Protein AF-A0A2N1NH10-F1 (afdb_monomer)

Nearest PDB structures (foldseek):
  6xvb-assembly1_A  TM=8.698E-01  e=2.745E-03  Homo sapiens
  7khk-assembly1_A  TM=8.784E-01  e=3.334E-03  Homo sapiens
  6xvb-assembly2_B  TM=8.743E-01  e=7.746E-03  Homo sapiens
  4yfi-assembly2_D  TM=8.102E-01  e=2.655E-02  Homo sapiens
  6b1u-assembly1_A  TM=3.953E-01  e=2.183E+00  Homo sapiens

Structure (mmCIF, N/CA/C/O backbone):
data_AF-A0A2N1NH10-F1
#
_entry.id   AF-A0A2N1NH10-F1
#
loop_
_atom_site.group_PDB
_atom_site.id
_atom_site.type_symbol
_atom_site.label_atom_id
_atom_site.label_alt_id
_atom_site.label_comp_id
_atom_site.label_asym_id
_atom_site.label_entity_id
_atom_site.label_seq_id
_atom_site.pdbx_PDB_ins_code
_atom_site.Cartn_x
_atom_site.Cartn_y
_atom_site.Cartn_z
_atom_site.occupancy
_atom_site.B_iso_or_equiv
_atom_site.auth_seq_id
_atom_site.auth_comp_id
_atom_site.auth_asym_id
_atom_site.auth_atom_id
_atom_site.pdbx_PDB_model_num
ATOM 1 N N . MET A 1 1 ? -5.083 -4.573 3.973 1.00 93.00 1 MET A N 1
ATOM 2 C CA . MET A 1 1 ? -5.944 -3.397 4.222 1.00 93.00 1 MET A CA 1
ATOM 3 C C . MET A 1 1 ? -6.773 -3.058 2.995 1.00 93.00 1 MET A C 1
ATOM 5 O O . MET A 1 1 ? -7.982 -3.197 3.068 1.00 93.00 1 MET A O 1
ATOM 9 N N . TRP A 1 2 ? -6.154 -2.718 1.858 1.00 95.69 2 TRP A N 1
ATOM 10 C CA . TRP A 1 2 ? -6.902 -2.380 0.639 1.00 95.69 2 TRP A CA 1
ATOM 11 C C . TRP A 1 2 ? -7.867 -3.481 0.177 1.00 95.69 2 TRP A C 1
ATOM 13 O O . TRP A 1 2 ? -9.042 -3.201 0.017 1.00 95.69 2 TRP A O 1
ATOM 23 N N . GLU A 1 3 ? -7.409 -4.733 0.070 1.00 93.94 3 GLU A N 1
ATOM 24 C CA . GLU A 1 3 ? -8.252 -5.877 -0.336 1.00 93.94 3 GLU A CA 1
ATOM 25 C C . GLU A 1 3 ? -9.463 -6.097 0.585 1.00 93.94 3 GLU A C 1
ATOM 27 O O . GLU A 1 3 ? -10.541 -6.444 0.119 1.00 93.94 3 GLU A O 1
ATOM 32 N N . ILE A 1 4 ? -9.316 -5.820 1.886 1.00 92.00 4 ILE A N 1
ATOM 33 C CA . ILE A 1 4 ? -10.428 -5.882 2.848 1.00 92.00 4 ILE A CA 1
ATOM 34 C C . ILE A 1 4 ? -11.431 -4.760 2.562 1.00 92.00 4 ILE A C 1
ATOM 36 O O . ILE A 1 4 ? -12.633 -4.986 2.606 1.00 92.00 4 ILE A O 1
ATOM 40 N N . SER A 1 5 ? -10.939 -3.555 2.260 1.00 91.62 5 SER A N 1
ATOM 41 C CA . SER A 1 5 ? -11.795 -2.403 1.981 1.00 91.62 5 SER A CA 1
ATOM 42 C C . SER A 1 5 ? -12.460 -2.450 0.605 1.00 91.62 5 SER A C 1
ATOM 44 O O . SER A 1 5 ? -13.526 -1.866 0.456 1.00 91.62 5 SER A O 1
ATOM 46 N N . SER A 1 6 ? -11.829 -3.057 -0.401 1.00 91.38 6 SER A N 1
ATOM 47 C CA . SER A 1 6 ? -12.357 -3.136 -1.768 1.00 91.38 6 SER A CA 1
ATOM 48 C C . SER A 1 6 ? -13.126 -4.426 -2.041 1.00 91.38 6 SER A C 1
ATOM 50 O O . SER A 1 6 ? -13.883 -4.487 -3.007 1.00 91.38 6 SER A O 1
ATOM 52 N N . GLY A 1 7 ? -12.902 -5.470 -1.236 1.00 90.19 7 GLY A N 1
ATOM 53 C CA . GLY A 1 7 ? -13.418 -6.815 -1.484 1.00 90.19 7 GLY A CA 1
ATOM 54 C C . GLY A 1 7 ? -12.816 -7.487 -2.723 1.00 90.19 7 GLY A C 1
ATOM 55 O O . GLY A 1 7 ? -13.367 -8.478 -3.200 1.00 90.19 7 GLY A O 1
ATOM 56 N N . GLN A 1 8 ? -11.723 -6.951 -3.279 1.00 88.88 8 GLN A N 1
ATOM 57 C CA . GLN A 1 8 ? -11.122 -7.417 -4.530 1.00 88.88 8 GLN A CA 1
ATOM 58 C C . GLN A 1 8 ? -9.597 -7.553 -4.418 1.00 88.88 8 GLN A C 1
ATOM 60 O O . GLN A 1 8 ? -8.963 -6.793 -3.681 1.00 88.88 8 GLN A O 1
ATOM 65 N N . PRO A 1 9 ? -8.973 -8.454 -5.200 1.00 89.62 9 PRO A N 1
ATOM 66 C CA . PRO A 1 9 ? -7.526 -8.481 -5.369 1.00 89.62 9 PRO A CA 1
ATOM 67 C C . PRO A 1 9 ? -6.985 -7.156 -5.938 1.00 89.62 9 PRO A C 1
ATOM 69 O O . PRO A 1 9 ? -7.583 -6.581 -6.856 1.00 89.62 9 PRO A O 1
ATOM 72 N N . PRO A 1 10 ? -5.841 -6.652 -5.442 1.00 90.81 10 PRO A N 1
ATOM 73 C CA . PRO A 1 10 ? -5.237 -5.433 -5.963 1.00 90.81 10 PRO A CA 1
ATOM 74 C C . PRO A 1 10 ? -4.826 -5.614 -7.423 1.00 90.81 10 PRO A C 1
ATOM 76 O O . PRO A 1 10 ? -4.253 -6.634 -7.799 1.00 90.81 10 PRO A O 1
ATOM 79 N N . PHE A 1 11 ? -5.095 -4.587 -8.230 1.00 91.56 11 PHE A N 1
ATOM 80 C CA . PHE A 1 11 ? -4.794 -4.570 -9.663 1.00 91.56 11 PHE A CA 1
ATOM 81 C C . PHE A 1 11 ? -5.462 -5.697 -10.475 1.00 91.56 11 PHE A C 1
ATOM 83 O O . PHE A 1 11 ? -4.947 -6.072 -11.523 1.00 91.56 11 PHE A O 1
ATOM 90 N N . ILE A 1 12 ? -6.636 -6.191 -10.053 1.00 86.94 12 ILE A N 1
ATOM 91 C CA . ILE A 1 12 ? -7.369 -7.272 -10.745 1.00 86.94 12 ILE A CA 1
ATOM 92 C C . ILE A 1 12 ? -7.562 -7.042 -12.256 1.00 86.94 12 ILE A C 1
ATOM 94 O O . ILE A 1 12 ? -7.525 -8.003 -13.024 1.00 86.94 12 ILE A O 1
ATOM 98 N N . ASN A 1 13 ? -7.695 -5.784 -12.683 1.00 87.44 13 ASN A N 1
ATOM 99 C CA . ASN A 1 13 ? -7.907 -5.396 -14.082 1.00 87.44 13 ASN A CA 1
ATOM 100 C C . ASN A 1 13 ? -6.611 -5.237 -14.898 1.00 87.44 13 ASN A C 1
ATOM 102 O O . ASN A 1 13 ? -6.673 -4.899 -16.075 1.00 87.44 13 ASN A O 1
ATOM 106 N N . TYR A 1 14 ? -5.441 -5.475 -14.302 1.00 88.19 14 TYR A N 1
ATOM 107 C CA . TYR A 1 14 ? -4.143 -5.309 -14.956 1.00 88.19 14 TYR A CA 1
ATOM 108 C C . TYR A 1 14 ? -3.465 -6.663 -15.186 1.00 88.19 14 TYR A C 1
ATOM 110 O O . TYR A 1 14 ? -3.775 -7.669 -14.538 1.00 88.19 14 TYR A O 1
ATOM 118 N N . GLU A 1 15 ? -2.543 -6.718 -16.145 1.00 88.44 15 GLU A N 1
ATOM 119 C CA . GLU A 1 15 ? -1.640 -7.859 -16.279 1.00 88.44 15 GLU A CA 1
ATOM 120 C C . GLU A 1 15 ? -0.549 -7.781 -15.205 1.00 88.44 15 GLU A C 1
ATOM 122 O O . GLU A 1 15 ? 0.037 -6.729 -14.968 1.00 88.44 15 GLU A O 1
ATOM 127 N N . HIS A 1 16 ? -0.268 -8.904 -14.540 1.00 87.44 16 HIS A N 1
ATOM 128 C CA . HIS A 1 16 ? 0.776 -8.994 -13.516 1.00 87.44 16 HIS A CA 1
ATOM 129 C C . HIS A 1 16 ? 2.136 -9.262 -14.175 1.00 87.44 16 HIS A C 1
ATOM 131 O O . HIS A 1 16 ? 2.708 -10.350 -14.069 1.00 87.44 16 HIS A O 1
ATOM 137 N N . ASP A 1 17 ? 2.611 -8.279 -14.935 1.00 88.44 17 ASP A N 1
ATOM 138 C CA . ASP A 1 17 ? 3.844 -8.336 -15.710 1.00 88.44 17 ASP A CA 1
ATOM 139 C C . ASP A 1 17 ? 4.936 -7.394 -15.160 1.00 88.44 17 ASP A C 1
ATOM 141 O O . ASP A 1 17 ? 4.815 -6.801 -14.084 1.00 88.44 17 ASP A O 1
ATOM 145 N N . ASN A 1 18 ? 6.053 -7.294 -15.889 1.00 90.25 18 ASN A N 1
ATOM 146 C CA . ASN A 1 18 ? 7.144 -6.385 -15.528 1.00 90.25 18 ASN A CA 1
ATOM 147 C C . ASN A 1 18 ? 6.706 -4.916 -15.559 1.00 90.25 18 ASN A C 1
ATOM 149 O O . ASN A 1 18 ? 7.228 -4.121 -14.779 1.00 90.25 18 ASN A O 1
ATOM 153 N N . ASP A 1 19 ? 5.777 -4.554 -16.445 1.00 92.00 19 ASP A N 1
ATOM 154 C CA . ASP A 1 19 ? 5.346 -3.171 -16.615 1.00 92.00 19 ASP A CA 1
ATOM 155 C C . ASP A 1 19 ? 4.541 -2.729 -15.385 1.00 92.00 19 ASP A C 1
ATOM 157 O O . ASP A 1 19 ? 4.811 -1.665 -14.823 1.00 92.00 19 ASP A O 1
ATOM 161 N N . LEU A 1 20 ? 3.638 -3.579 -14.875 1.00 92.88 20 LEU A N 1
ATOM 162 C CA . LEU A 1 20 ? 2.947 -3.324 -13.607 1.00 92.88 20 LEU A CA 1
ATOM 163 C C . LEU A 1 20 ? 3.928 -3.207 -12.432 1.00 92.88 20 LEU A C 1
ATOM 165 O O . LEU A 1 20 ? 3.795 -2.296 -11.614 1.00 92.88 20 LEU A O 1
ATOM 169 N N . ALA A 1 21 ? 4.936 -4.079 -12.357 1.00 92.31 21 ALA A N 1
ATOM 170 C CA . ALA A 1 21 ? 5.949 -4.004 -11.305 1.00 92.31 21 ALA A CA 1
ATOM 171 C C . ALA A 1 21 ? 6.716 -2.667 -11.332 1.00 92.31 21 ALA A C 1
ATOM 173 O O . ALA A 1 21 ? 6.889 -2.034 -10.289 1.00 92.31 21 ALA A O 1
ATOM 174 N N . VAL A 1 22 ? 7.114 -2.193 -12.518 1.00 93.62 22 VAL A N 1
ATOM 175 C CA . VAL A 1 22 ? 7.767 -0.884 -12.691 1.00 93.62 22 VAL A CA 1
ATOM 176 C C . VAL A 1 22 ? 6.829 0.264 -12.307 1.00 93.62 22 VAL A C 1
ATOM 178 O O . VAL A 1 22 ? 7.256 1.195 -11.626 1.00 93.62 22 VAL A O 1
ATOM 181 N N . ASN A 1 23 ? 5.546 0.191 -12.669 1.00 95.44 23 ASN A N 1
ATOM 182 C CA . ASN A 1 23 ? 4.554 1.192 -12.268 1.00 95.44 23 ASN A CA 1
ATOM 183 C C . ASN A 1 23 ? 4.409 1.275 -10.739 1.00 95.44 23 ASN A C 1
ATOM 185 O O . ASN A 1 23 ? 4.378 2.373 -10.184 1.00 95.44 23 ASN A O 1
ATOM 189 N N . ILE A 1 24 ? 4.396 0.135 -10.040 1.00 95.81 24 ILE A N 1
ATOM 190 C CA . ILE A 1 24 ? 4.342 0.090 -8.570 1.00 95.81 24 ILE A CA 1
ATOM 1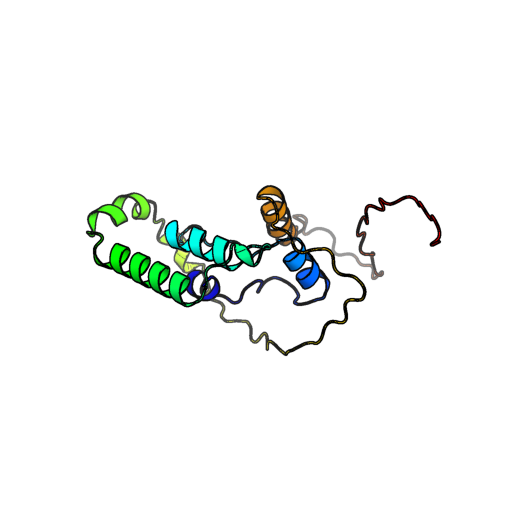91 C C . ILE A 1 24 ? 5.587 0.738 -7.947 1.00 95.81 24 ILE A C 1
ATOM 193 O O . ILE A 1 24 ? 5.465 1.498 -6.980 1.00 95.81 24 ILE A O 1
ATOM 197 N N . ILE A 1 25 ? 6.775 0.484 -8.504 1.00 95.44 25 ILE A N 1
ATOM 198 C CA . ILE A 1 25 ? 8.032 1.105 -8.048 1.00 95.44 25 IL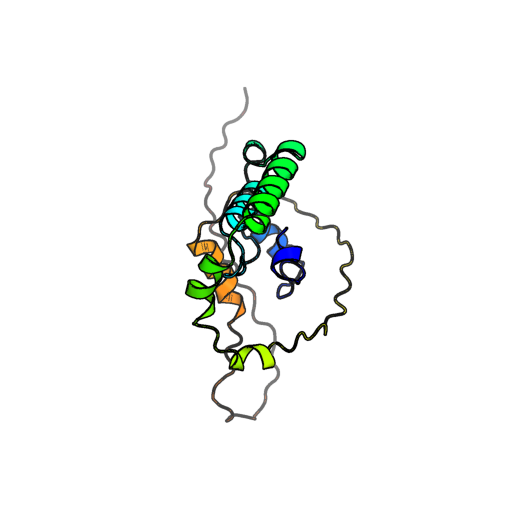E A CA 1
ATOM 199 C C . ILE A 1 25 ? 7.992 2.624 -8.256 1.00 95.44 25 ILE A C 1
ATOM 201 O O . ILE A 1 25 ? 8.382 3.376 -7.366 1.00 95.44 25 ILE A O 1
ATOM 205 N N . ASN A 1 26 ? 7.431 3.078 -9.378 1.00 96.62 26 ASN A N 1
ATOM 206 C CA . ASN A 1 26 ? 7.215 4.499 -9.663 1.00 96.62 26 ASN A CA 1
ATOM 207 C C . ASN A 1 26 ? 6.102 5.144 -8.820 1.00 96.62 26 ASN A C 1
ATOM 209 O O . ASN A 1 26 ? 5.844 6.335 -8.969 1.00 96.62 26 ASN A O 1
ATOM 213 N N . GLY A 1 27 ? 5.463 4.382 -7.932 1.00 97.00 27 GLY A N 1
ATOM 214 C CA . GLY A 1 27 ? 4.546 4.913 -6.934 1.00 97.00 27 GLY A CA 1
ATOM 215 C C . GLY A 1 27 ? 3.072 4.680 -7.218 1.00 97.00 27 GLY A C 1
ATOM 216 O O . GLY A 1 27 ? 2.252 5.088 -6.400 1.00 97.00 27 GLY A O 1
ATOM 217 N N . ILE A 1 28 ? 2.713 3.991 -8.304 1.00 97.75 28 ILE A N 1
ATOM 218 C CA . ILE A 1 28 ? 1.318 3.627 -8.573 1.00 97.75 28 ILE A CA 1
ATOM 219 C C . ILE A 1 28 ? 0.793 2.707 -7.466 1.00 97.75 28 ILE A C 1
ATOM 221 O O . ILE A 1 28 ? 1.482 1.784 -7.009 1.00 97.75 28 ILE A O 1
ATOM 225 N N . ARG A 1 29 ? -0.427 2.977 -6.998 1.00 96.94 29 ARG A N 1
ATOM 226 C CA . ARG A 1 29 ? -1.110 2.210 -5.948 1.00 96.94 29 ARG A CA 1
ATOM 227 C C . ARG A 1 29 ? -2.513 1.822 -6.415 1.00 96.94 29 ARG A C 1
ATOM 229 O O . ARG A 1 29 ? -3.029 2.411 -7.356 1.00 96.94 29 ARG A O 1
ATOM 236 N N . PRO A 1 30 ? -3.147 0.816 -5.796 1.00 95.38 30 PRO A N 1
ATOM 237 C CA . PRO A 1 30 ? -4.546 0.525 -6.070 1.00 95.38 30 PRO A CA 1
ATOM 238 C C . PRO A 1 30 ? -5.440 1.733 -5.758 1.00 95.38 30 PRO A C 1
ATOM 240 O O . PRO A 1 30 ? -5.291 2.366 -4.709 1.00 95.38 30 PRO A O 1
ATOM 243 N N . LYS A 1 31 ? -6.406 2.017 -6.638 1.00 94.19 31 LYS A N 1
ATOM 244 C CA . LYS A 1 31 ? -7.393 3.082 -6.434 1.00 94.19 31 LYS A CA 1
ATOM 245 C C . LYS A 1 31 ? -8.170 2.829 -5.143 1.00 94.19 31 LYS A C 1
ATOM 247 O O . LYS A 1 31 ? -8.776 1.775 -4.967 1.00 94.19 31 LYS A O 1
ATOM 252 N N . ILE A 1 32 ? -8.129 3.782 -4.220 1.00 92.75 32 ILE A N 1
ATOM 253 C CA . ILE A 1 32 ? -8.869 3.707 -2.957 1.00 92.75 32 ILE A CA 1
ATOM 254 C C . ILE A 1 32 ? -10.369 3.856 -3.243 1.00 92.75 32 ILE A C 1
ATOM 256 O O . ILE A 1 32 ? -10.768 4.714 -4.033 1.00 92.75 32 ILE A O 1
ATOM 260 N N . VAL A 1 33 ? -11.195 3.034 -2.594 1.00 91.75 33 VAL A N 1
ATOM 261 C CA . VAL A 1 33 ? -12.655 3.104 -2.732 1.00 91.75 33 VAL A CA 1
ATOM 262 C C . VAL A 1 33 ? -13.167 4.392 -2.063 1.00 91.75 33 VAL A C 1
ATOM 264 O O . VAL A 1 33 ? -12.747 4.701 -0.943 1.00 91.75 33 VAL A O 1
ATOM 267 N N . PRO A 1 34 ? -14.048 5.177 -2.714 1.00 88.25 34 PRO A N 1
ATOM 268 C CA . PRO A 1 34 ? -14.551 6.432 -2.150 1.00 88.25 34 PRO A CA 1
ATOM 269 C C . PRO A 1 34 ? -15.183 6.281 -0.761 1.00 88.25 34 PRO A C 1
ATOM 271 O O . PRO A 1 34 ? -14.992 7.152 0.081 1.00 88.25 34 PRO A O 1
ATOM 274 N N . GLU A 1 35 ? -15.834 5.150 -0.499 1.00 88.56 35 GLU A N 1
ATOM 275 C CA . GLU A 1 35 ? -16.532 4.826 0.755 1.00 88.56 35 GLU A CA 1
ATOM 276 C C . GLU A 1 35 ? -15.594 4.433 1.909 1.00 88.56 35 GLU A C 1
ATOM 278 O O . GLU A 1 35 ? -16.036 4.295 3.047 1.00 88.56 35 GLU A O 1
ATOM 283 N N . THR A 1 36 ? -14.291 4.247 1.661 1.00 90.81 36 THR A N 1
ATOM 284 C CA . THR A 1 36 ? -13.357 3.899 2.737 1.00 90.81 36 THR A CA 1
ATOM 285 C C . THR A 1 36 ? -13.236 5.057 3.747 1.00 90.81 36 THR A C 1
ATOM 287 O O . THR A 1 36 ? -12.961 6.186 3.328 1.00 90.81 36 THR A O 1
ATOM 290 N N . PRO A 1 37 ? -13.345 4.801 5.064 1.00 91.88 37 PRO A N 1
ATOM 291 C CA . PRO A 1 37 ? -13.049 5.761 6.133 1.00 91.88 37 PRO A CA 1
ATOM 292 C C . PRO A 1 37 ? -11.769 6.571 5.929 1.00 91.88 37 PRO A C 1
ATOM 294 O O . PRO A 1 37 ? -10.737 5.982 5.602 1.00 91.88 37 PRO A O 1
ATOM 297 N N . LEU A 1 38 ? -11.799 7.887 6.162 1.00 92.19 38 LEU A N 1
ATOM 298 C CA . LEU A 1 38 ? -10.642 8.767 5.940 1.00 92.19 38 LEU A CA 1
ATOM 299 C C . LEU A 1 38 ? -9.408 8.305 6.729 1.00 92.19 38 LEU A C 1
ATOM 301 O O . LEU A 1 38 ? -8.336 8.135 6.156 1.00 92.19 38 LEU A O 1
ATOM 305 N N . GLU A 1 39 ? -9.577 7.986 8.008 1.00 94.31 39 GLU A N 1
ATOM 306 C CA . GLU A 1 39 ? -8.505 7.518 8.889 1.00 94.31 39 GLU A CA 1
ATOM 307 C C . GLU A 1 39 ? -7.899 6.199 8.390 1.00 94.31 39 GLU A C 1
ATOM 309 O O . GLU A 1 39 ? -6.693 5.967 8.496 1.00 94.31 39 GLU A O 1
ATOM 314 N N . TYR A 1 40 ? -8.728 5.332 7.802 1.00 95.50 40 TYR A N 1
ATOM 315 C CA . TYR A 1 40 ? -8.270 4.083 7.202 1.00 95.50 40 TYR A CA 1
ATOM 316 C C . TYR A 1 40 ? -7.564 4.325 5.862 1.00 95.50 40 TYR A C 1
ATOM 318 O O . TYR A 1 40 ? -6.558 3.670 5.580 1.00 95.50 40 TYR A O 1
ATOM 326 N N . LYS A 1 41 ? -8.041 5.281 5.047 1.00 95.19 41 LYS A N 1
ATOM 327 C CA . LYS A 1 41 ? -7.377 5.717 3.805 1.00 95.19 41 LYS A CA 1
ATOM 328 C C . LYS A 1 41 ? -5.973 6.239 4.095 1.00 95.19 41 LYS A C 1
ATOM 330 O O . LYS A 1 41 ? -5.026 5.824 3.427 1.00 95.19 41 LYS A O 1
ATOM 335 N N . ASP A 1 42 ? -5.834 7.096 5.097 1.00 95.94 42 ASP A N 1
ATOM 336 C CA . ASP A 1 42 ? -4.551 7.686 5.472 1.00 95.94 42 ASP A CA 1
ATOM 337 C C . ASP A 1 42 ? -3.595 6.629 6.029 1.00 95.94 42 ASP A C 1
ATOM 339 O O . ASP A 1 42 ? -2.439 6.562 5.613 1.00 95.94 42 ASP A O 1
ATOM 343 N N . LEU A 1 43 ? -4.091 5.707 6.860 1.00 97.44 43 LEU A N 1
ATOM 344 C CA . LEU A 1 43 ? -3.289 4.586 7.347 1.00 97.44 43 LEU A CA 1
ATOM 345 C C . LEU A 1 43 ? -2.808 3.669 6.212 1.00 97.44 43 LEU A C 1
ATOM 347 O O . LEU A 1 43 ? -1.645 3.267 6.197 1.00 97.44 43 LEU A O 1
ATOM 351 N N . MET A 1 44 ? -3.667 3.367 5.230 1.00 96.62 44 MET A N 1
ATOM 352 C CA . MET A 1 44 ? -3.243 2.638 4.028 1.00 96.62 44 MET A CA 1
ATOM 353 C C . MET A 1 44 ? -2.132 3.384 3.285 1.00 96.62 44 MET A C 1
ATOM 355 O O . MET A 1 44 ? -1.170 2.746 2.849 1.00 96.62 44 MET A O 1
ATOM 359 N N . LYS A 1 45 ? -2.244 4.717 3.178 1.00 96.50 45 LYS A N 1
ATOM 360 C CA . LYS A 1 45 ? -1.235 5.568 2.540 1.00 96.50 45 LYS A CA 1
ATOM 361 C C . LYS A 1 45 ? 0.117 5.512 3.236 1.00 96.50 45 LYS A C 1
ATOM 363 O O . LYS A 1 45 ? 1.131 5.336 2.565 1.00 96.50 45 LYS A O 1
ATOM 368 N N . GLU A 1 46 ? 0.131 5.578 4.561 1.00 97.62 46 GLU A N 1
ATOM 369 C CA . GLU A 1 46 ? 1.358 5.435 5.344 1.00 97.62 46 GLU A CA 1
ATOM 370 C C . GLU A 1 46 ? 2.013 4.055 5.154 1.00 97.62 46 GLU A C 1
ATOM 372 O O . GLU A 1 46 ? 3.229 3.950 4.996 1.00 97.62 46 GLU A O 1
ATOM 377 N N . CYS A 1 47 ? 1.223 2.975 5.129 1.00 97.69 47 CYS A N 1
ATOM 378 C CA . CYS A 1 47 ? 1.746 1.609 5.019 1.00 97.69 47 CYS A CA 1
ATOM 379 C C . CYS A 1 47 ? 2.494 1.325 3.710 1.00 97.69 47 CYS A C 1
ATOM 381 O O . CYS A 1 47 ? 3.370 0.457 3.687 1.00 97.69 47 CYS A O 1
ATOM 383 N N . TRP A 1 48 ? 2.155 2.017 2.621 1.00 96.38 48 TRP A N 1
ATOM 384 C CA . TRP A 1 48 ? 2.753 1.793 1.303 1.00 96.38 48 TRP A CA 1
ATOM 385 C C . TRP A 1 48 ? 3.596 2.971 0.800 1.00 96.38 48 TRP A C 1
ATOM 387 O O . TRP A 1 48 ? 3.824 3.078 -0.411 1.00 96.38 48 TRP A O 1
ATOM 397 N N . ASP A 1 49 ? 4.053 3.845 1.702 1.00 98.00 49 ASP A N 1
ATOM 398 C CA . ASP A 1 49 ? 4.979 4.930 1.364 1.00 98.00 49 ASP A CA 1
ATOM 399 C C . ASP A 1 49 ? 6.270 4.352 0.758 1.00 98.00 49 ASP A C 1
ATOM 401 O O . ASP A 1 49 ? 6.777 3.306 1.188 1.00 98.00 49 ASP A O 1
ATOM 405 N N . SER A 1 50 ? 6.793 4.995 -0.284 1.00 97.06 50 SER A N 1
ATOM 406 C CA . SER A 1 50 ? 8.073 4.626 -0.889 1.00 97.06 50 SER A CA 1
ATOM 407 C C . SER A 1 50 ? 9.241 4.702 0.091 1.00 97.06 50 SER A C 1
ATOM 409 O O . SER A 1 50 ? 10.155 3.892 -0.022 1.00 97.06 50 SER A O 1
ATOM 411 N N . ASP A 1 51 ? 9.192 5.626 1.055 1.00 97.25 51 ASP A N 1
ATOM 412 C CA . ASP A 1 51 ? 10.174 5.755 2.126 1.00 97.25 51 ASP A CA 1
ATOM 413 C C . ASP A 1 51 ? 9.849 4.759 3.255 1.00 97.25 51 ASP A C 1
ATOM 415 O O . ASP A 1 51 ? 8.851 4.927 3.965 1.00 97.25 51 ASP A O 1
ATOM 419 N N . PRO A 1 52 ? 10.681 3.721 3.473 1.00 96.94 52 PRO A N 1
ATOM 420 C CA . PRO A 1 52 ? 10.423 2.725 4.506 1.00 96.94 52 PRO A CA 1
ATOM 421 C C . PRO A 1 52 ? 10.374 3.310 5.921 1.00 96.94 52 PRO A C 1
ATOM 423 O O . PRO A 1 52 ? 9.722 2.724 6.780 1.00 96.94 52 PRO A O 1
ATOM 426 N N . SER A 1 53 ? 11.031 4.448 6.172 1.00 97.31 53 SER A N 1
ATOM 427 C CA . SER A 1 53 ? 11.058 5.088 7.493 1.00 97.31 53 SER A CA 1
ATOM 428 C C . SER A 1 53 ? 9.733 5.752 7.876 1.00 97.31 53 SER A C 1
ATOM 430 O O . SER A 1 53 ? 9.468 5.955 9.059 1.00 97.31 53 SER A O 1
ATOM 432 N N . LYS A 1 54 ? 8.881 6.053 6.887 1.00 97.62 54 LYS A N 1
ATOM 433 C CA . LYS A 1 54 ? 7.537 6.612 7.096 1.00 97.62 54 LYS A CA 1
ATOM 434 C C . LYS A 1 54 ? 6.476 5.544 7.341 1.00 97.62 54 LYS A C 1
ATOM 436 O O . LYS A 1 54 ? 5.367 5.876 7.754 1.00 97.62 54 LYS A O 1
ATOM 441 N N . ARG A 1 55 ? 6.797 4.272 7.088 1.00 98.19 55 ARG A N 1
ATOM 442 C CA . ARG A 1 55 ? 5.861 3.168 7.307 1.00 98.19 55 ARG A CA 1
ATOM 443 C C . ARG A 1 55 ? 5.737 2.895 8.806 1.00 98.19 55 ARG A C 1
ATOM 445 O O . ARG A 1 55 ? 6.761 2.807 9.486 1.00 98.19 55 ARG A O 1
ATOM 452 N N . PRO A 1 56 ? 4.517 2.711 9.334 1.00 98.12 56 PRO A N 1
ATOM 453 C CA . PRO A 1 56 ? 4.349 2.318 10.721 1.00 98.12 56 PRO A CA 1
ATOM 454 C C . PRO A 1 56 ? 4.930 0.919 10.939 1.00 98.12 56 PRO A C 1
ATOM 456 O O . PRO A 1 56 ? 4.753 0.016 10.117 1.00 98.12 56 PRO A O 1
ATOM 459 N N . ASP A 1 57 ? 5.586 0.722 12.079 1.00 98.25 57 ASP A N 1
ATOM 460 C CA . ASP A 1 57 ? 5.908 -0.620 12.546 1.00 98.25 57 ASP A CA 1
ATOM 461 C C . ASP A 1 57 ? 4.621 -1.397 12.891 1.00 98.25 57 ASP A C 1
ATOM 463 O O . ASP A 1 57 ? 3.535 -0.827 13.038 1.00 98.25 57 ASP A O 1
ATOM 467 N N . ALA A 1 58 ? 4.736 -2.717 13.039 1.00 97.94 58 ALA A N 1
ATOM 468 C CA . ALA A 1 58 ? 3.584 -3.585 13.266 1.00 97.94 58 ALA A CA 1
ATOM 469 C C . ALA A 1 58 ? 2.791 -3.240 14.543 1.00 97.94 58 ALA A C 1
ATOM 471 O O . ALA A 1 58 ? 1.567 -3.371 14.557 1.00 97.94 58 ALA A O 1
ATOM 472 N N . TYR A 1 59 ? 3.462 -2.786 15.604 1.00 98.38 59 TYR A N 1
ATOM 473 C CA . TYR A 1 59 ? 2.812 -2.420 16.861 1.00 98.38 59 TYR A CA 1
ATOM 474 C C . TYR A 1 59 ? 2.059 -1.092 16.733 1.00 98.38 59 TYR A C 1
ATOM 476 O O . TYR A 1 59 ? 0.906 -0.984 17.155 1.00 98.38 59 TYR A O 1
ATOM 484 N N . THR A 1 60 ? 2.680 -0.098 16.099 1.00 98.31 60 THR A N 1
ATOM 485 C CA . THR A 1 60 ? 2.044 1.184 15.779 1.00 98.31 60 THR A CA 1
ATOM 486 C C . THR A 1 60 ? 0.837 0.986 14.859 1.00 98.31 60 THR A C 1
ATOM 488 O O . THR A 1 60 ? -0.224 1.562 15.107 1.00 98.31 60 THR A O 1
ATOM 491 N N . LEU A 1 61 ? 0.961 0.131 13.839 1.00 98.19 61 LEU A N 1
ATOM 492 C CA . LEU A 1 61 ? -0.128 -0.221 12.930 1.00 98.19 61 LEU A CA 1
ATOM 493 C C . LEU A 1 61 ? -1.309 -0.858 13.675 1.00 98.19 61 LEU A C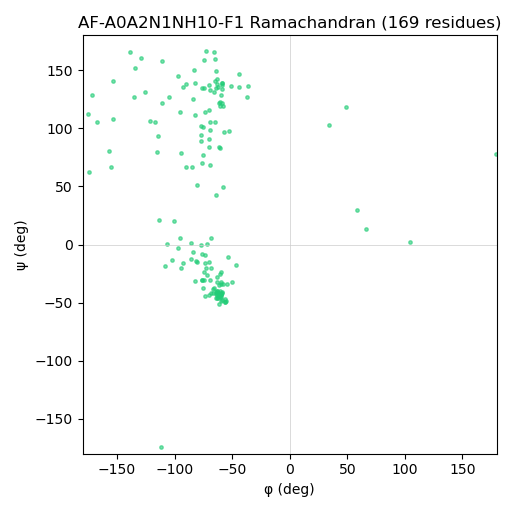 1
ATOM 495 O O . LEU A 1 61 ? -2.443 -0.414 13.499 1.00 98.19 61 LEU A O 1
ATOM 499 N N . LEU A 1 62 ? -1.047 -1.847 14.538 1.00 98.12 62 LEU A N 1
ATOM 500 C CA . LEU A 1 62 ? -2.082 -2.503 15.343 1.00 98.12 62 LEU A CA 1
ATOM 501 C C . LEU A 1 62 ? -2.855 -1.486 16.188 1.00 98.12 62 LEU A C 1
ATOM 503 O O . LEU A 1 62 ? -4.079 -1.440 16.114 1.00 98.12 62 LEU A O 1
ATOM 507 N N . LYS A 1 63 ? -2.148 -0.610 16.912 1.00 98.25 63 LYS A N 1
ATOM 508 C CA . LYS A 1 63 ? -2.779 0.437 17.728 1.00 98.25 63 LYS A CA 1
ATOM 509 C C . LYS A 1 63 ? -3.655 1.383 16.916 1.00 98.25 63 LYS A C 1
ATOM 511 O O . LYS A 1 63 ? -4.730 1.764 17.375 1.00 98.25 63 LYS A O 1
ATOM 516 N N . LYS A 1 64 ? -3.198 1.794 15.728 1.00 97.69 64 LYS A N 1
ATOM 517 C CA . LYS A 1 64 ? -3.990 2.661 14.845 1.00 97.69 64 LYS A CA 1
ATOM 518 C C . LYS A 1 64 ? -5.261 1.950 14.372 1.00 97.69 64 LYS A C 1
ATOM 520 O O . LYS A 1 64 ? -6.325 2.557 14.410 1.00 97.69 64 LYS A O 1
ATOM 525 N N . ILE A 1 65 ? -5.173 0.670 14.002 1.00 96.75 65 ILE A N 1
ATOM 526 C CA . ILE A 1 65 ? -6.339 -0.138 13.607 1.00 96.75 65 ILE A CA 1
ATOM 527 C C . ILE A 1 65 ? -7.321 -0.303 14.774 1.00 96.75 65 ILE A C 1
ATOM 529 O O . ILE A 1 65 ? -8.519 -0.104 14.588 1.00 96.75 65 ILE A O 1
ATOM 533 N N . GLU A 1 66 ? -6.833 -0.631 15.973 1.00 96.19 66 GLU A N 1
ATOM 534 C CA . GLU A 1 66 ? -7.664 -0.763 17.178 1.00 96.19 66 GLU A CA 1
ATOM 535 C C . GLU A 1 66 ? -8.389 0.539 17.510 1.00 96.19 66 GLU A C 1
ATOM 537 O O . GLU A 1 66 ? -9.580 0.514 17.816 1.00 96.19 66 GLU A O 1
ATOM 542 N N . LYS A 1 67 ? -7.689 1.674 17.399 1.00 95.69 67 LYS A N 1
ATOM 543 C CA . LYS A 1 67 ? -8.278 2.997 17.595 1.00 95.69 67 LYS A CA 1
ATOM 544 C C . LYS A 1 67 ? -9.382 3.275 16.577 1.00 95.69 67 LYS A C 1
ATOM 546 O O . LYS A 1 67 ? -10.481 3.613 16.989 1.00 95.69 67 LYS A O 1
ATOM 551 N N . ILE A 1 68 ? -9.112 3.083 15.283 1.00 94.06 68 ILE A N 1
ATOM 552 C CA . ILE A 1 68 ? -10.121 3.269 14.229 1.00 94.06 68 ILE A CA 1
ATOM 553 C C . ILE A 1 68 ? -11.348 2.405 14.532 1.00 94.06 68 ILE A C 1
ATOM 555 O O . ILE A 1 68 ? -12.466 2.906 14.544 1.00 94.06 68 ILE A O 1
ATOM 559 N N . ASN A 1 69 ? -11.152 1.122 14.846 1.00 92.44 69 ASN A N 1
ATOM 560 C CA . ASN A 1 69 ? -12.258 0.233 15.192 1.00 92.44 69 ASN A CA 1
ATOM 561 C C . ASN A 1 69 ? -13.038 0.740 16.414 1.00 92.44 69 ASN A C 1
ATOM 563 O O . ASN A 1 69 ? -14.261 0.775 16.380 1.00 92.44 69 ASN A O 1
ATOM 567 N N . PHE A 1 70 ? -12.353 1.162 17.477 1.00 92.75 70 PHE A N 1
ATOM 568 C CA . PHE A 1 70 ? -12.998 1.721 18.663 1.00 92.75 70 PHE A CA 1
ATOM 569 C C . PHE A 1 70 ? -13.814 2.979 18.339 1.00 92.75 70 PHE A C 1
ATOM 571 O O . PHE A 1 70 ? -14.954 3.090 18.784 1.00 92.75 70 PHE A O 1
ATOM 578 N N . ASP A 1 71 ? -13.264 3.897 17.547 1.00 90.44 71 ASP A N 1
ATOM 579 C CA . ASP A 1 71 ? -13.939 5.133 17.152 1.00 90.44 71 ASP A CA 1
ATOM 580 C C . ASP A 1 71 ? -15.226 4.815 16.363 1.00 90.44 71 ASP A C 1
ATOM 582 O O . ASP A 1 71 ? -16.285 5.356 16.679 1.00 90.44 71 ASP A O 1
ATOM 586 N N . TYR A 1 72 ? -15.180 3.841 15.445 1.00 85.88 72 TYR A N 1
ATOM 587 C CA . TYR A 1 72 ? -16.351 3.372 14.692 1.00 85.88 72 TYR A CA 1
ATOM 588 C C . TYR A 1 72 ? -17.421 2.689 15.555 1.00 85.88 72 TYR A C 1
ATOM 590 O O . TYR A 1 72 ? -18.607 2.881 15.307 1.00 85.88 72 TYR A O 1
ATOM 598 N N . GLN A 1 73 ? -17.036 1.910 16.570 1.00 87.44 73 GLN A N 1
ATOM 599 C CA . GLN A 1 73 ? -17.998 1.239 17.461 1.00 87.44 73 GLN A CA 1
ATOM 600 C C . GLN A 1 73 ? -18.706 2.210 18.418 1.00 87.44 73 GLN A C 1
ATOM 602 O O . GLN A 1 73 ? -19.810 1.928 18.875 1.00 87.44 73 GLN A O 1
ATOM 607 N N . ASN A 1 74 ? -18.070 3.337 18.748 1.00 85.75 74 ASN A N 1
ATOM 608 C CA . ASN A 1 74 ? -18.621 4.336 19.672 1.00 85.75 74 ASN A CA 1
ATOM 609 C C . ASN A 1 74 ? -19.307 5.511 18.965 1.00 85.75 74 ASN A C 1
ATOM 611 O O . ASN A 1 74 ? -19.843 6.408 19.621 1.00 85.75 74 ASN A O 1
ATOM 615 N N . MET A 1 75 ? -19.283 5.528 17.637 1.00 80.06 75 MET A N 1
ATOM 616 C CA . MET A 1 75 ? -19.950 6.532 16.829 1.00 80.06 75 MET A CA 1
ATOM 617 C C . MET A 1 75 ? -21.464 6.323 16.925 1.00 80.06 75 MET A C 1
ATOM 619 O O . MET A 1 75 ? -21.978 5.284 16.525 1.00 80.06 75 MET A O 1
ATOM 623 N N . SER A 1 76 ? -22.200 7.286 17.491 1.00 68.38 76 SER A N 1
ATOM 624 C CA . SER A 1 76 ? -23.665 7.200 17.537 1.00 68.38 76 SER A CA 1
ATOM 625 C C . SER A 1 76 ? -24.246 7.217 16.119 1.00 68.38 76 SER A C 1
ATOM 627 O O . SER A 1 76 ? -23.784 8.017 15.302 1.00 68.38 76 SER A O 1
ATOM 629 N N . ASP A 1 77 ? -25.308 6.444 15.876 1.00 59.66 77 ASP A N 1
ATOM 630 C CA . ASP A 1 77 ? -26.012 6.274 14.586 1.00 59.66 77 ASP A CA 1
ATOM 631 C C . ASP A 1 77 ? -26.347 7.573 13.812 1.00 59.66 77 ASP A C 1
ATOM 633 O O . ASP A 1 77 ? -26.624 7.535 12.615 1.00 59.66 77 ASP A O 1
ATOM 637 N N . GLY A 1 78 ? -26.318 8.742 14.461 1.00 54.97 78 GLY A N 1
ATOM 638 C CA . GLY A 1 78 ? -26.690 10.033 13.879 1.00 54.97 78 GLY A CA 1
ATOM 639 C C . GLY A 1 78 ? -25.751 10.616 12.811 1.00 54.97 78 GLY A C 1
ATOM 640 O O . GLY A 1 78 ? -26.182 11.532 12.118 1.00 54.97 78 GLY A O 1
ATOM 641 N N . LEU A 1 79 ? -24.510 10.129 12.642 1.00 51.38 79 LEU A N 1
ATOM 642 C CA . LEU A 1 79 ? -23.605 10.647 11.591 1.00 51.38 79 LEU A CA 1
ATOM 643 C C . LEU A 1 79 ? -23.682 9.869 10.267 1.00 51.38 79 LEU A C 1
ATOM 645 O O . LEU A 1 79 ? -23.264 10.382 9.235 1.00 51.38 79 LEU A O 1
ATOM 649 N N . PHE A 1 80 ? -24.254 8.661 10.265 1.00 52.50 80 PHE A N 1
ATOM 650 C CA . PHE A 1 80 ? -24.404 7.886 9.031 1.00 52.50 80 PHE A CA 1
ATOM 651 C C . PHE A 1 80 ? -25.520 8.424 8.124 1.00 52.50 80 PHE A C 1
ATOM 653 O O . PHE A 1 80 ? -25.438 8.242 6.915 1.00 52.50 80 PHE A O 1
ATOM 660 N N . GLN A 1 81 ? -26.510 9.147 8.669 1.00 46.22 81 GLN A N 1
ATOM 661 C CA . GLN A 1 81 ? -27.656 9.638 7.888 1.00 46.22 81 GLN A CA 1
ATOM 662 C C . GLN A 1 81 ? -27.292 10.741 6.879 1.00 46.22 81 GLN A C 1
ATOM 664 O O . GLN A 1 81 ? -27.889 10.804 5.812 1.00 46.22 81 GLN A O 1
ATOM 669 N N . SER A 1 82 ? -26.281 11.581 7.132 1.00 46.53 82 SER A N 1
ATOM 670 C CA . SER A 1 82 ? -25.991 12.703 6.219 1.00 46.53 82 SER A CA 1
ATOM 671 C C . SER A 1 82 ? -25.189 12.330 4.966 1.00 46.53 82 SER A C 1
ATOM 673 O O . SER A 1 82 ? -25.152 13.124 4.029 1.00 46.53 82 SER A O 1
ATOM 675 N N . GLU A 1 83 ? -24.561 11.151 4.923 1.00 46.16 83 GLU A N 1
ATOM 676 C CA . GLU A 1 83 ? -23.872 10.643 3.720 1.00 46.16 83 GLU A CA 1
ATOM 677 C C . GLU A 1 83 ? -24.613 9.470 3.057 1.00 46.16 83 GLU A C 1
ATOM 679 O O . GLU A 1 83 ? -24.418 9.225 1.866 1.00 46.16 83 GLU A O 1
ATOM 684 N N . SER A 1 84 ? -25.527 8.796 3.771 1.00 49.66 84 SER A N 1
ATOM 685 C CA . SER A 1 84 ? -26.385 7.746 3.206 1.00 49.66 84 SER A CA 1
ATOM 686 C C . SER A 1 84 ? -27.610 8.267 2.451 1.00 49.66 84 SER A C 1
ATOM 688 O O . SER A 1 84 ? -28.228 7.509 1.714 1.00 49.66 84 SER A O 1
ATOM 690 N N . ASP A 1 85 ? -27.986 9.539 2.585 1.00 40.19 85 ASP A N 1
ATOM 691 C CA . ASP A 1 85 ? -29.211 10.061 1.953 1.00 40.19 85 ASP A CA 1
ATOM 692 C C . ASP A 1 85 ? -29.073 10.339 0.438 1.00 40.19 85 ASP A C 1
ATOM 694 O O . ASP A 1 85 ? -30.051 10.682 -0.222 1.00 40.19 85 ASP A O 1
ATOM 698 N N . ASN A 1 86 ? -27.893 10.100 -0.152 1.00 47.91 86 ASN A N 1
ATOM 699 C CA . ASN A 1 86 ? -27.703 10.004 -1.610 1.00 47.91 86 ASN A CA 1
ATOM 700 C C . ASN A 1 86 ? -27.626 8.549 -2.109 1.00 47.91 86 ASN A C 1
ATOM 702 O O . ASN A 1 86 ? -27.110 8.275 -3.195 1.00 47.91 86 ASN A O 1
ATOM 706 N N . LEU A 1 87 ? -28.132 7.599 -1.321 1.00 46.84 87 LEU A N 1
ATOM 707 C CA . LEU A 1 87 ? -28.284 6.208 -1.719 1.00 46.84 87 LEU A CA 1
ATOM 708 C C . LEU A 1 87 ? -29.401 6.105 -2.777 1.00 46.84 87 LEU A C 1
ATOM 710 O O . LEU A 1 87 ? -30.547 5.766 -2.486 1.00 46.84 87 LEU A O 1
ATOM 714 N N . GLU A 1 88 ? -29.061 6.350 -4.047 1.00 47.78 88 GLU A N 1
ATOM 715 C CA . GLU A 1 88 ? -29.735 5.678 -5.163 1.00 47.78 88 GLU A CA 1
ATOM 716 C C . GLU A 1 88 ? -29.473 4.167 -5.013 1.00 47.78 88 GLU A C 1
ATOM 718 O O . GLU A 1 88 ? -28.578 3.587 -5.630 1.00 47.78 88 GLU A O 1
ATOM 723 N N . ILE A 1 89 ? -30.295 3.513 -4.186 1.00 45.31 89 ILE A N 1
ATOM 724 C CA . ILE A 1 89 ? -30.378 2.054 -3.975 1.00 45.31 89 ILE A CA 1
ATOM 725 C C . ILE A 1 89 ? -30.571 1.291 -5.309 1.00 45.31 89 ILE A C 1
ATOM 727 O O . ILE A 1 89 ? -30.421 0.074 -5.379 1.00 45.31 89 ILE A O 1
ATOM 731 N N . THR A 1 90 ? -30.856 1.988 -6.408 1.00 37.41 90 THR A N 1
ATOM 732 C CA . THR A 1 90 ? -31.175 1.427 -7.724 1.00 37.41 90 THR A CA 1
ATOM 733 C C . THR A 1 90 ? -29.969 1.068 -8.599 1.00 37.41 90 THR A C 1
ATOM 735 O O . THR A 1 90 ? -30.174 0.450 -9.640 1.00 37.41 90 THR A O 1
ATOM 738 N N . LYS A 1 91 ? -28.718 1.381 -8.216 1.00 45.28 91 LYS A N 1
ATOM 739 C CA . LYS A 1 91 ? -27.520 0.952 -8.984 1.00 45.28 91 LYS A CA 1
ATOM 740 C C . LYS A 1 91 ? -26.764 -0.237 -8.386 1.00 45.28 91 LYS A C 1
ATOM 742 O O . LYS A 1 91 ? -25.976 -0.863 -9.094 1.00 45.28 91 LYS A O 1
ATOM 747 N N . ALA A 1 92 ? -27.041 -0.608 -7.135 1.00 43.19 92 ALA A N 1
ATOM 748 C CA . ALA A 1 92 ? -26.402 -1.755 -6.483 1.00 43.19 92 ALA A CA 1
ATOM 749 C C . ALA A 1 92 ? -26.814 -3.109 -7.094 1.00 43.19 92 ALA A C 1
ATOM 751 O O . ALA A 1 92 ? -26.078 -4.082 -6.970 1.00 43.19 92 ALA A O 1
ATOM 752 N N . SER A 1 93 ? -27.941 -3.177 -7.814 1.00 41.50 93 SER A N 1
ATOM 753 C CA . SER A 1 93 ? -28.360 -4.392 -8.524 1.00 41.50 93 SER A CA 1
ATOM 754 C C . SER A 1 93 ? -27.539 -4.695 -9.784 1.00 41.50 93 SER A C 1
ATOM 756 O O . SER A 1 93 ? -27.702 -5.773 -10.344 1.00 41.50 93 SER A O 1
ATOM 758 N N . ASN A 1 94 ? -26.666 -3.778 -10.224 1.00 45.44 94 ASN A N 1
ATOM 759 C CA . ASN A 1 94 ? -25.787 -3.976 -11.382 1.00 45.44 94 ASN A CA 1
ATOM 760 C C . ASN A 1 94 ? -24.315 -4.199 -11.004 1.00 45.44 94 ASN A C 1
ATOM 762 O O . ASN A 1 94 ? -23.498 -4.416 -11.899 1.00 45.44 94 ASN A O 1
ATOM 766 N N . LEU A 1 95 ? -23.955 -4.213 -9.710 1.00 46.12 95 LEU A N 1
ATOM 767 C CA . LEU A 1 95 ? -22.770 -4.965 -9.301 1.00 46.12 95 LEU A CA 1
ATOM 768 C C . LEU A 1 95 ? -23.161 -6.440 -9.322 1.00 46.12 95 LEU A C 1
ATOM 770 O O . LEU A 1 95 ? -23.381 -7.079 -8.293 1.00 46.12 95 LEU A O 1
ATOM 774 N N . GLU A 1 96 ? -23.216 -6.993 -10.531 1.00 41.34 96 GLU A N 1
ATOM 775 C CA . GLU A 1 96 ? -22.820 -8.375 -10.694 1.00 41.34 96 GLU A CA 1
ATOM 776 C C . GLU A 1 96 ? -21.428 -8.471 -10.063 1.00 41.34 96 GLU A C 1
ATOM 778 O O . GLU A 1 96 ? -20.413 -8.102 -10.656 1.00 41.34 96 GLU A O 1
ATOM 783 N N . THR A 1 97 ? -21.374 -8.927 -8.810 1.00 47.22 97 THR A N 1
ATOM 784 C CA . THR A 1 97 ? -20.174 -9.511 -8.219 1.00 47.22 97 THR A CA 1
ATOM 785 C C . THR A 1 97 ? -19.970 -10.829 -8.939 1.00 47.22 97 THR A C 1
ATOM 787 O O . THR A 1 97 ? -20.132 -11.928 -8.418 1.00 47.22 97 THR A O 1
ATOM 790 N N . ASN A 1 98 ? -19.625 -10.678 -10.207 1.00 47.50 98 ASN A N 1
ATOM 791 C CA . ASN A 1 98 ? -18.987 -11.650 -11.028 1.00 47.50 98 ASN A CA 1
ATOM 792 C C . ASN A 1 98 ? -17.658 -11.937 -10.331 1.00 47.50 98 ASN A C 1
ATOM 794 O O . ASN A 1 98 ? -16.600 -11.437 -10.705 1.00 47.50 98 ASN A O 1
ATOM 798 N N . TYR A 1 99 ? -17.702 -12.824 -9.334 1.00 48.03 99 TYR A N 1
ATOM 799 C CA . TYR A 1 99 ? -16.586 -13.680 -8.947 1.00 48.03 99 TYR A CA 1
ATOM 800 C C . TYR A 1 99 ? -16.279 -14.637 -10.125 1.00 48.03 99 TYR A C 1
ATOM 802 O O . TYR A 1 99 ? -16.092 -15.838 -9.972 1.00 48.03 99 TYR A O 1
ATOM 810 N N . THR A 1 100 ? -16.294 -14.121 -11.357 1.00 53.03 100 THR A N 1
ATOM 811 C CA . THR A 1 100 ? -15.925 -14.794 -12.591 1.00 53.03 100 THR A CA 1
ATOM 812 C C . THR A 1 100 ? -14.469 -14.449 -12.817 1.00 53.03 100 THR A C 1
ATOM 814 O O . THR A 1 100 ? -14.106 -13.528 -13.544 1.00 53.03 100 THR A O 1
ATOM 817 N N . GLY A 1 101 ? -13.608 -15.147 -12.097 1.00 54.34 101 GLY A N 1
ATOM 818 C CA . GLY A 1 101 ? -12.199 -14.826 -12.141 1.00 54.34 101 GLY A CA 1
ATOM 819 C C . GLY A 1 101 ? -11.384 -15.824 -11.369 1.00 54.34 101 GLY A C 1
ATOM 820 O O . GLY A 1 101 ? -10.699 -15.459 -10.426 1.00 54.34 101 GLY A O 1
ATOM 821 N N . SER A 1 102 ? -11.414 -17.074 -11.816 1.00 59.84 102 SER A N 1
ATOM 822 C CA . SER A 1 102 ? -10.370 -18.078 -11.596 1.00 59.84 102 SER A CA 1
ATOM 823 C C . SER A 1 102 ? -9.002 -17.591 -12.140 1.00 59.84 102 SER A C 1
ATOM 825 O O . SER A 1 102 ? -8.333 -18.282 -12.910 1.00 59.84 102 SER A O 1
ATOM 827 N N . ARG A 1 103 ? -8.560 -16.374 -11.799 1.00 61.72 103 ARG A N 1
ATOM 828 C CA . ARG A 1 103 ? -7.186 -15.932 -12.016 1.00 61.72 103 ARG A CA 1
ATOM 829 C C . ARG A 1 103 ? -6.368 -16.597 -10.923 1.00 61.72 103 ARG A C 1
ATOM 831 O O . ARG A 1 103 ? -6.298 -16.132 -9.791 1.00 61.72 103 ARG A O 1
ATOM 838 N N . LEU A 1 104 ? -5.808 -17.751 -11.262 1.00 67.50 104 LEU A N 1
ATOM 839 C CA . LEU A 1 104 ? -4.840 -18.426 -10.415 1.00 67.50 104 LEU A CA 1
ATOM 840 C C . LEU A 1 104 ? -3.607 -17.523 -10.335 1.00 67.50 104 LEU A C 1
ATOM 842 O O . LEU A 1 104 ? -2.852 -17.407 -11.299 1.00 67.50 104 LEU A O 1
ATOM 846 N N . PHE A 1 105 ? -3.424 -16.851 -9.200 1.00 68.81 105 PHE A N 1
ATOM 847 C CA . PHE A 1 105 ? -2.194 -16.123 -8.922 1.00 68.81 105 PHE A CA 1
ATOM 848 C C . PHE A 1 105 ? -1.074 -17.140 -8.720 1.00 68.81 105 PHE A C 1
ATOM 850 O O . PHE A 1 105 ? -0.935 -17.745 -7.660 1.00 68.81 105 PHE A O 1
ATOM 857 N N . THR A 1 106 ? -0.284 -17.365 -9.764 1.00 78.12 106 THR A N 1
ATOM 858 C CA . THR A 1 106 ? 0.933 -18.168 -9.673 1.00 78.12 106 THR A CA 1
ATOM 859 C C . THR A 1 106 ? 2.113 -17.252 -9.394 1.00 78.12 106 THR A C 1
ATOM 861 O O . THR A 1 106 ? 2.265 -16.223 -10.054 1.00 78.12 106 THR A O 1
ATOM 864 N N . SER A 1 107 ? 2.984 -17.631 -8.462 1.00 80.94 107 SER A N 1
ATOM 865 C CA . SER A 1 107 ? 4.237 -16.912 -8.245 1.00 80.94 107 SER A CA 1
ATOM 866 C C . SER A 1 107 ? 5.084 -16.922 -9.521 1.00 80.94 107 SER A C 1
ATOM 868 O O . SER A 1 107 ? 5.335 -17.980 -10.099 1.00 80.94 107 SER A O 1
ATOM 870 N N . LYS A 1 108 ? 5.542 -15.744 -9.950 1.00 81.88 108 LYS A N 1
ATOM 871 C CA . LYS A 1 108 ? 6.430 -15.565 -11.101 1.00 81.88 108 LYS A CA 1
ATOM 872 C C . LYS A 1 108 ? 7.658 -14.782 -10.659 1.00 81.88 108 LYS A C 1
ATOM 874 O O . LYS A 1 108 ? 7.539 -13.757 -9.995 1.00 81.88 108 LYS A O 1
ATOM 879 N N . ILE A 1 109 ? 8.840 -15.279 -11.011 1.00 84.56 109 ILE A N 1
ATOM 880 C CA . ILE A 1 109 ? 10.094 -14.566 -10.766 1.00 84.56 109 ILE A CA 1
ATOM 881 C C . ILE A 1 109 ? 10.299 -13.584 -11.917 1.00 84.56 109 ILE A C 1
ATOM 883 O O . ILE A 1 109 ? 10.280 -13.975 -13.085 1.00 84.56 109 ILE A O 1
ATOM 887 N N . HIS A 1 110 ? 10.487 -12.315 -11.574 1.00 80.31 110 HIS A N 1
ATOM 888 C CA . HIS A 1 110 ? 10.802 -11.255 -12.519 1.00 80.31 110 HIS A CA 1
ATOM 889 C C . HIS A 1 110 ? 12.285 -10.899 -12.390 1.00 80.31 110 HIS A C 1
ATOM 891 O O . HIS A 1 110 ? 12.766 -10.621 -11.292 1.00 80.31 110 HIS A O 1
ATOM 897 N N . ASN A 1 111 ? 13.008 -10.916 -13.510 1.00 84.50 111 ASN A N 1
ATOM 898 C CA . ASN A 1 111 ? 14.402 -10.488 -13.563 1.00 84.50 111 ASN A CA 1
ATOM 899 C C . ASN A 1 111 ? 14.437 -9.029 -14.013 1.00 84.50 111 ASN A C 1
ATOM 901 O O . ASN A 1 111 ? 14.077 -8.728 -15.152 1.00 84.50 111 ASN A O 1
ATOM 905 N N . PHE A 1 112 ? 14.870 -8.139 -13.124 1.00 84.88 112 PHE A N 1
ATOM 906 C CA . PHE A 1 112 ? 15.058 -6.729 -13.436 1.00 84.88 112 PHE A CA 1
ATOM 907 C C . PHE A 1 112 ? 16.547 -6.406 -13.427 1.00 84.88 112 PHE A C 1
ATOM 909 O O . PHE A 1 112 ? 17.220 -6.613 -12.421 1.00 84.88 112 PHE A O 1
ATOM 916 N N . GLU A 1 113 ? 17.063 -5.906 -14.546 1.00 80.44 113 GLU A N 1
ATOM 917 C CA . GLU A 1 113 ? 18.482 -5.554 -14.653 1.00 80.44 113 GLU A CA 1
ATOM 918 C C . GLU A 1 113 ? 18.769 -4.172 -14.056 1.00 80.44 113 GLU A C 1
ATOM 920 O O . GLU A 1 113 ? 19.845 -3.971 -13.508 1.00 80.44 113 GLU A O 1
ATOM 925 N N . ASN A 1 114 ? 17.804 -3.240 -14.114 1.00 84.56 114 ASN A N 1
ATOM 926 C CA . ASN A 1 114 ? 17.907 -1.889 -13.553 1.00 84.56 114 ASN A CA 1
ATOM 927 C C . ASN A 1 114 ? 16.509 -1.346 -13.207 1.00 84.56 114 ASN A C 1
ATOM 929 O O . ASN A 1 114 ? 15.734 -1.028 -14.110 1.00 84.56 114 ASN A O 1
ATOM 933 N N . LEU A 1 115 ? 16.181 -1.243 -11.918 1.00 87.56 115 LEU A N 1
ATOM 934 C CA . LEU A 1 115 ? 14.933 -0.626 -11.453 1.00 87.56 115 LEU A CA 1
ATOM 935 C C . LEU A 1 115 ? 15.173 0.831 -11.043 1.00 87.56 115 LEU A C 1
ATOM 937 O O . LEU A 1 115 ? 16.239 1.129 -10.499 1.00 87.56 115 LEU A O 1
ATOM 941 N N . PRO A 1 116 ? 14.204 1.734 -11.277 1.00 91.31 116 PRO A N 1
ATOM 942 C CA . PRO A 1 116 ? 14.271 3.080 -10.727 1.00 91.31 116 PRO A CA 1
ATOM 943 C C . PRO A 1 116 ? 14.198 3.042 -9.195 1.00 91.31 116 PRO A C 1
ATOM 945 O O . PRO A 1 116 ? 13.713 2.074 -8.602 1.00 91.31 116 PRO A O 1
ATOM 948 N N . GLU A 1 117 ? 14.663 4.110 -8.550 1.00 94.12 117 GLU A N 1
ATOM 949 C CA . GLU A 1 117 ? 14.472 4.267 -7.110 1.00 94.12 117 GLU A CA 1
ATOM 950 C C . GLU A 1 117 ? 12.972 4.389 -6.788 1.00 94.12 117 GLU A C 1
ATOM 952 O O . GLU A 1 117 ? 12.261 5.131 -7.477 1.00 94.12 117 GLU A O 1
ATOM 957 N N . PRO A 1 118 ? 12.469 3.676 -5.761 1.00 96.19 118 PRO A N 1
ATOM 958 C CA . PRO A 1 118 ? 11.076 3.779 -5.363 1.00 96.19 118 PRO A CA 1
ATOM 959 C C . PRO A 1 118 ? 10.704 5.210 -4.983 1.00 96.19 118 PRO A C 1
ATOM 961 O O . PRO A 1 118 ? 11.389 5.848 -4.185 1.00 96.19 118 PRO A O 1
ATOM 964 N N . ARG A 1 119 ? 9.568 5.686 -5.491 1.00 97.50 119 ARG A N 1
ATOM 965 C CA . ARG A 1 119 ? 8.995 6.985 -5.118 1.00 97.50 119 ARG A CA 1
ATOM 966 C C . ARG A 1 119 ? 7.485 6.893 -4.959 1.00 97.50 119 ARG A C 1
ATOM 968 O O . ARG A 1 119 ? 6.869 5.930 -5.409 1.00 97.50 119 ARG A O 1
ATOM 975 N N . ASN A 1 120 ? 6.887 7.905 -4.344 1.00 97.75 120 ASN A N 1
ATOM 976 C CA . ASN A 1 120 ? 5.441 8.092 -4.367 1.00 97.75 120 ASN A CA 1
ATOM 977 C C . ASN A 1 120 ? 5.048 8.796 -5.679 1.00 97.75 120 ASN A C 1
ATOM 979 O O . ASN A 1 120 ? 5.756 9.697 -6.140 1.00 97.75 120 ASN A O 1
ATOM 983 N N . ALA A 1 121 ? 3.944 8.364 -6.287 1.00 97.44 121 ALA A N 1
ATOM 984 C CA . ALA A 1 121 ? 3.374 9.025 -7.457 1.00 97.44 121 ALA A CA 1
ATOM 985 C C . ALA A 1 121 ? 2.507 10.213 -7.020 1.00 97.44 121 ALA A C 1
ATOM 987 O O . ALA A 1 121 ? 1.940 10.186 -5.923 1.00 97.44 121 ALA A O 1
ATOM 988 N N . THR A 1 122 ? 2.412 11.243 -7.862 1.00 97.12 122 THR A N 1
ATOM 989 C CA . THR A 1 122 ? 1.497 12.368 -7.620 1.00 97.12 122 THR A CA 1
ATOM 990 C C . THR A 1 122 ? 0.046 11.950 -7.854 1.00 97.12 122 THR A C 1
ATOM 992 O O . THR A 1 122 ? -0.223 10.888 -8.419 1.00 97.12 122 THR A O 1
ATOM 995 N N . GLU A 1 123 ? -0.906 12.769 -7.409 1.00 94.88 123 GLU A N 1
ATOM 996 C CA . GLU A 1 123 ? -2.330 12.494 -7.629 1.00 94.88 123 GLU A CA 1
ATOM 997 C C . GLU A 1 123 ? -2.650 12.432 -9.129 1.00 94.88 123 GLU A C 1
ATOM 999 O O . GLU A 1 123 ? -3.322 11.502 -9.573 1.00 94.88 123 GLU A O 1
ATOM 1004 N N . GLU A 1 124 ? -2.054 13.321 -9.928 1.00 96.44 124 GLU A N 1
ATOM 1005 C CA . GLU A 1 124 ? -2.224 13.344 -11.383 1.00 96.44 124 GLU A CA 1
ATOM 1006 C C . GLU A 1 124 ? -1.688 12.067 -12.048 1.00 96.44 124 GLU A C 1
ATOM 1008 O O . GLU A 1 124 ? -2.322 11.519 -12.948 1.00 96.44 124 GLU A O 1
ATOM 1013 N N . GLU A 1 125 ? -0.542 11.550 -11.591 1.00 96.62 125 GLU A N 1
ATOM 1014 C CA . GLU A 1 125 ? 0.037 10.305 -12.112 1.00 96.62 125 GLU A CA 1
ATOM 1015 C C . GLU A 1 125 ? -0.830 9.078 -11.784 1.00 96.62 125 GLU A C 1
ATOM 1017 O O . GLU A 1 125 ? -0.976 8.181 -12.622 1.00 96.62 125 GLU A O 1
ATOM 1022 N N . GLN A 1 126 ? -1.429 9.031 -10.586 1.00 96.12 126 GLN A N 1
ATOM 1023 C CA . GLN A 1 126 ? -2.378 7.972 -10.214 1.00 96.12 126 GLN A CA 1
ATOM 1024 C C . GLN A 1 126 ? -3.631 8.033 -11.096 1.00 96.12 126 GLN A C 1
ATOM 1026 O O . GLN A 1 126 ? -4.087 7.007 -11.608 1.00 96.12 126 GLN A O 1
ATOM 1031 N N . GLU A 1 127 ? -4.187 9.231 -11.296 1.00 94.31 127 GLU A N 1
ATOM 1032 C CA . GLU A 1 127 ? -5.369 9.437 -12.133 1.00 94.31 127 GLU A CA 1
ATOM 1033 C C . GLU A 1 127 ? -5.109 9.056 -13.590 1.00 94.31 127 GLU A C 1
ATOM 1035 O O . GLU A 1 127 ? -5.898 8.316 -14.183 1.00 94.31 127 GLU A O 1
ATOM 1040 N N . GLU A 1 128 ? -3.983 9.485 -14.162 1.00 95.44 128 GLU A N 1
ATOM 1041 C CA . GLU A 1 128 ? -3.605 9.141 -15.533 1.00 95.44 128 GLU A CA 1
ATOM 1042 C C . GLU A 1 128 ? -3.480 7.619 -15.715 1.00 95.44 128 GLU A C 1
ATOM 1044 O O . GLU A 1 128 ? -3.972 7.066 -16.703 1.00 95.44 128 GLU A O 1
ATOM 1049 N N . PHE A 1 129 ? -2.868 6.918 -14.754 1.00 94.31 129 PHE A N 1
ATOM 1050 C CA . PHE A 1 129 ? -2.727 5.461 -14.793 1.00 94.31 129 PHE A CA 1
ATOM 1051 C C . PHE A 1 129 ? -4.080 4.735 -14.757 1.00 94.31 129 PHE A C 1
ATOM 1053 O O . PHE A 1 129 ? -4.302 3.787 -15.515 1.00 94.31 129 PHE A O 1
ATOM 1060 N N . HIS A 1 130 ? -4.998 5.173 -13.895 1.00 91.19 130 HIS A N 1
ATOM 1061 C CA . HIS A 1 130 ? -6.308 4.536 -13.763 1.00 91.19 130 HIS A CA 1
ATOM 1062 C C . HIS A 1 130 ? -7.272 4.890 -14.902 1.00 91.19 130 HIS A C 1
ATOM 1064 O O . HIS A 1 130 ? -8.074 4.043 -15.291 1.00 91.19 130 HIS A O 1
ATOM 1070 N N . ASN A 1 131 ? -7.169 6.085 -15.487 1.00 88.31 131 ASN A N 1
ATOM 1071 C CA . ASN A 1 131 ? -8.021 6.503 -16.604 1.00 88.31 131 ASN A CA 1
ATOM 1072 C C . ASN A 1 131 ? -7.611 5.854 -17.936 1.00 88.31 131 ASN A C 1
ATOM 1074 O O . ASN A 1 131 ? -8.474 5.556 -18.759 1.00 88.31 131 ASN A O 1
ATOM 1078 N N . LYS A 1 132 ? -6.319 5.544 -18.127 1.00 74.00 132 LYS A N 1
ATOM 1079 C CA . LYS A 1 132 ? -5.812 4.818 -19.310 1.00 74.00 132 LYS A CA 1
ATOM 1080 C C . LYS A 1 132 ? -6.417 3.422 -19.497 1.00 74.00 132 LYS A C 1
ATOM 1082 O O . LYS A 1 132 ? -6.439 2.919 -20.613 1.00 74.00 132 LYS A O 1
ATOM 1087 N N . SER A 1 133 ? -6.917 2.799 -18.428 1.00 58.84 133 SER A N 1
ATOM 1088 C CA . SER A 1 133 ? -7.529 1.464 -18.477 1.00 58.84 133 SER A CA 1
ATOM 1089 C C . SER A 1 133 ? -8.916 1.442 -19.132 1.00 58.84 133 SER A C 1
ATOM 1091 O O . SER A 1 133 ? -9.391 0.361 -19.471 1.00 58.84 133 SER A O 1
ATOM 1093 N N . ASN A 1 134 ? -9.572 2.596 -19.297 1.00 48.22 134 ASN A N 1
ATOM 1094 C CA . ASN A 1 134 ? -10.930 2.677 -19.845 1.00 48.22 134 ASN A CA 1
ATOM 1095 C C . ASN A 1 134 ? -10.962 2.957 -21.352 1.00 48.22 134 ASN A C 1
ATOM 1097 O O . ASN A 1 134 ? -12.045 3.100 -21.910 1.00 48.22 134 ASN A O 1
ATOM 1101 N N . ASP A 1 135 ? -9.812 2.984 -22.033 1.00 44.22 135 ASP A N 1
ATOM 1102 C CA . ASP A 1 135 ? -9.750 3.129 -23.491 1.00 44.2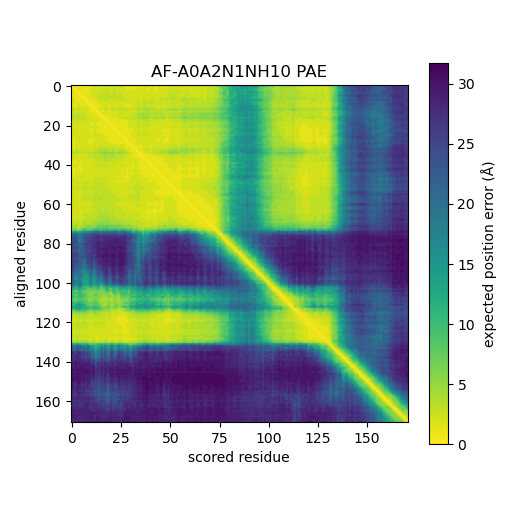2 135 ASP A CA 1
ATOM 1103 C C . ASP A 1 135 ? -10.023 1.783 -24.192 1.00 44.22 135 ASP A C 1
ATOM 1105 O O . ASP A 1 135 ? -9.273 1.293 -25.029 1.00 44.22 135 ASP A O 1
ATOM 1109 N N . SER A 1 136 ? -11.124 1.143 -23.800 1.00 45.12 136 SER A N 1
ATOM 1110 C CA . SER A 1 136 ? -11.890 0.302 -24.712 1.00 45.12 136 SER A CA 1
ATOM 1111 C C . SER A 1 136 ? -12.914 1.222 -25.359 1.00 45.12 136 SER A C 1
ATOM 1113 O O . SER A 1 136 ? -14.104 1.129 -25.070 1.00 45.12 136 SER A O 1
ATOM 1115 N N . SER A 1 137 ? -12.443 2.172 -26.170 1.00 44.22 137 SER A N 1
ATOM 1116 C CA . SER A 1 137 ? -13.314 2.907 -27.078 1.00 44.22 137 SER A CA 1
ATOM 1117 C C . SER A 1 137 ? -14.005 1.869 -27.965 1.00 44.22 137 SER A C 1
ATOM 1119 O O . SER A 1 137 ? -13.410 1.354 -28.912 1.00 44.22 137 SER A O 1
ATOM 1121 N N . ILE A 1 138 ? -15.231 1.486 -27.600 1.00 49.03 138 ILE A N 1
ATOM 1122 C CA . ILE A 1 138 ? -16.149 0.788 -28.494 1.00 49.03 138 ILE A CA 1
ATOM 1123 C C . ILE A 1 138 ? -16.310 1.746 -29.677 1.00 49.03 138 ILE A C 1
ATOM 1125 O O . ILE A 1 138 ? -16.699 2.892 -29.451 1.00 49.03 138 ILE A O 1
ATOM 1129 N N . PRO A 1 139 ? -15.955 1.361 -30.912 1.00 41.09 139 PRO A N 1
ATOM 1130 C CA . PRO A 1 139 ? -16.267 2.197 -32.055 1.00 41.09 139 PRO A CA 1
ATOM 1131 C C . PRO A 1 139 ? -17.789 2.338 -32.103 1.00 41.09 139 PRO A C 1
ATOM 1133 O O . PRO A 1 139 ? -18.490 1.335 -32.229 1.00 41.09 139 PRO A O 1
ATOM 1136 N N . ASP A 1 140 ? -18.294 3.566 -32.002 1.00 44.34 140 ASP A N 1
ATOM 1137 C CA . ASP A 1 140 ? -19.729 3.868 -32.105 1.00 44.34 140 ASP A CA 1
ATOM 1138 C C . ASP A 1 140 ? -20.297 3.637 -33.522 1.00 44.34 140 ASP A C 1
ATOM 1140 O O . ASP A 1 140 ? -21.474 3.884 -33.768 1.00 44.34 140 ASP A O 1
ATOM 1144 N N . ASP A 1 141 ? -19.505 3.091 -34.447 1.00 46.47 141 ASP A N 1
ATOM 1145 C CA . ASP A 1 141 ? -19.940 2.756 -35.797 1.00 46.47 141 ASP A CA 1
ATOM 1146 C C . ASP A 1 141 ? -19.909 1.240 -36.036 1.00 46.47 141 ASP A C 1
ATOM 1148 O O . ASP A 1 141 ? -18.919 0.656 -36.481 1.00 46.47 141 ASP A O 1
ATOM 1152 N N . ILE A 1 142 ? -21.057 0.591 -35.809 1.00 47.38 142 ILE A N 1
ATOM 1153 C CA . ILE A 1 142 ? -21.387 -0.696 -36.440 1.00 47.38 142 ILE A CA 1
ATOM 1154 C C . ILE A 1 142 ? -21.794 -0.401 -37.884 1.00 47.38 142 ILE A C 1
ATOM 1156 O O . ILE A 1 142 ? -22.964 -0.490 -38.234 1.00 47.38 142 ILE A O 1
ATOM 1160 N N . ASN A 1 143 ? -20.839 -0.002 -38.713 1.00 47.47 143 ASN A N 1
ATOM 1161 C CA . ASN A 1 143 ? -20.947 -0.022 -40.167 1.00 47.47 143 ASN A CA 1
ATOM 1162 C C . ASN A 1 143 ? -19.526 -0.055 -40.720 1.00 47.47 143 ASN A C 1
ATOM 1164 O O . ASN A 1 143 ? -18.979 0.990 -41.025 1.00 47.47 143 ASN A O 1
ATOM 1168 N N . ASP A 1 144 ? -18.919 -1.242 -40.740 1.00 38.66 144 ASP A N 1
ATOM 1169 C CA . ASP A 1 144 ? -18.006 -1.684 -41.805 1.00 38.66 144 ASP 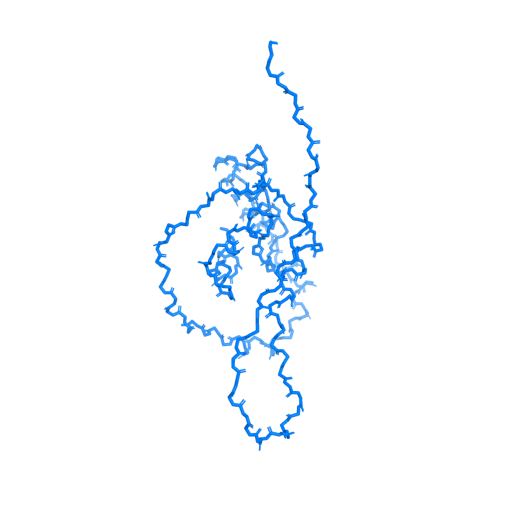A CA 1
ATOM 1170 C C . ASP A 1 144 ? -17.493 -3.093 -41.472 1.00 38.66 144 ASP A C 1
ATOM 1172 O O . ASP A 1 144 ? -16.384 -3.326 -40.991 1.00 38.66 144 ASP A O 1
ATOM 1176 N N . LEU A 1 145 ? -18.358 -4.074 -41.735 1.00 46.16 145 LEU A N 1
ATOM 1177 C CA . LEU A 1 145 ? -17.926 -5.434 -42.030 1.00 46.16 145 LEU A CA 1
ATOM 1178 C C . LEU A 1 145 ? -17.426 -5.458 -43.481 1.00 46.16 145 LEU A C 1
ATOM 1180 O O . LEU A 1 145 ? -18.200 -5.769 -44.379 1.00 46.16 145 LEU A O 1
ATOM 1184 N N . ASP A 1 146 ? -16.143 -5.177 -43.710 1.00 39.38 146 ASP A N 1
ATOM 1185 C CA . ASP A 1 146 ? -15.402 -5.883 -44.760 1.00 39.38 146 ASP A CA 1
ATOM 1186 C C . ASP A 1 146 ? -13.897 -5.933 -44.463 1.00 39.38 146 ASP A C 1
ATOM 1188 O O . ASP A 1 146 ? -13.303 -5.028 -43.880 1.00 39.38 146 ASP A O 1
ATOM 1192 N N . GLY A 1 147 ? -13.298 -7.077 -44.770 1.00 37.16 147 GLY A N 1
ATOM 1193 C CA . GLY A 1 147 ? -12.103 -7.574 -44.105 1.00 37.16 147 GLY A CA 1
ATOM 1194 C C . GLY A 1 147 ? -10.778 -6.891 -44.450 1.00 37.16 147 GLY A C 1
ATOM 1195 O O . GLY A 1 147 ? -10.548 -6.380 -45.538 1.00 37.16 147 GLY A O 1
ATOM 1196 N N . SER A 1 148 ? -9.808 -7.033 -43.546 1.00 34.38 148 SER A N 1
ATOM 1197 C CA . SER A 1 148 ? -8.499 -7.598 -43.898 1.00 34.38 148 SER A CA 1
ATOM 1198 C C . SER A 1 148 ? -7.637 -7.836 -42.657 1.00 34.38 148 SER A C 1
ATOM 1200 O O . SER A 1 148 ? -7.409 -6.976 -41.815 1.00 34.38 148 SER A O 1
ATOM 1202 N N . ASN A 1 149 ? -7.129 -9.058 -42.574 1.00 39.53 149 ASN A N 1
ATOM 1203 C CA . ASN A 1 149 ? -6.071 -9.487 -41.676 1.00 39.53 149 ASN A CA 1
ATOM 1204 C C . ASN A 1 149 ? -4.776 -8.703 -41.975 1.00 39.53 149 ASN A C 1
ATOM 1206 O O . ASN A 1 149 ? -4.286 -8.798 -43.103 1.00 39.53 149 ASN A O 1
ATOM 1210 N N . LYS A 1 150 ? -4.209 -7.977 -40.994 1.00 34.31 150 LYS A N 1
ATOM 1211 C CA . LYS A 1 150 ? -2.788 -7.561 -40.960 1.00 34.31 150 LYS A CA 1
ATOM 1212 C C . LYS A 1 150 ? -2.351 -7.005 -39.587 1.00 34.31 150 LYS A C 1
ATOM 1214 O O . LYS A 1 150 ? -2.640 -5.875 -39.234 1.00 34.31 150 LYS A O 1
ATOM 1219 N N . GLN A 1 151 ? -1.596 -7.844 -38.875 1.00 34.88 151 GLN A N 1
ATOM 1220 C CA . GLN A 1 151 ? -0.326 -7.571 -38.178 1.00 34.88 151 GLN A CA 1
ATOM 1221 C C . GLN A 1 151 ? -0.182 -6.349 -37.241 1.00 34.88 151 GLN A C 1
ATOM 1223 O O . GLN A 1 151 ? -0.117 -5.209 -37.676 1.00 34.88 151 GLN A O 1
ATOM 1228 N N . ASN A 1 152 ? 0.098 -6.669 -35.969 1.00 38.94 152 ASN A N 1
ATOM 1229 C CA . ASN A 1 152 ? 1.137 -6.090 -35.100 1.00 38.94 152 ASN A CA 1
ATOM 1230 C C . ASN A 1 152 ? 1.466 -4.591 -35.264 1.00 38.94 152 ASN A C 1
ATOM 1232 O O . ASN A 1 152 ? 2.298 -4.211 -36.089 1.00 38.94 152 ASN A O 1
ATOM 1236 N N . GLY A 1 153 ? 0.958 -3.772 -34.339 1.00 30.11 153 GLY A N 1
ATOM 1237 C CA . GLY A 1 153 ? 1.358 -2.377 -34.143 1.00 30.11 153 GLY A CA 1
ATOM 1238 C C . GLY A 1 153 ? 1.977 -2.145 -32.763 1.00 30.11 153 GLY A C 1
ATOM 12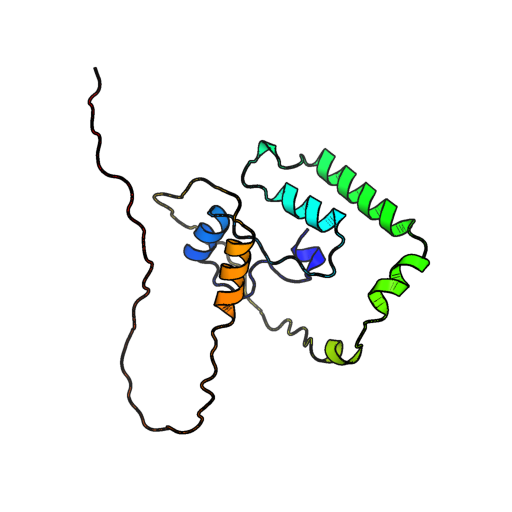39 O O . GLY A 1 153 ? 1.289 -2.136 -31.754 1.00 30.11 153 GLY A O 1
ATOM 1240 N N . ARG A 1 154 ? 3.301 -1.986 -32.749 1.00 33.28 154 ARG A N 1
ATOM 1241 C CA . ARG A 1 154 ? 4.208 -1.698 -31.625 1.00 33.28 154 ARG A CA 1
ATOM 1242 C C . ARG A 1 154 ? 3.690 -0.757 -30.522 1.00 33.28 154 ARG A C 1
ATOM 1244 O O . ARG A 1 154 ? 3.297 0.375 -30.785 1.00 33.28 154 ARG A O 1
ATOM 1251 N N . ARG A 1 155 ? 3.972 -1.182 -29.279 1.00 44.47 155 ARG A N 1
ATOM 1252 C CA . ARG A 1 155 ? 4.309 -0.343 -28.112 1.00 44.47 155 ARG A CA 1
ATOM 1253 C C . ARG A 1 155 ? 5.174 0.859 -28.520 1.00 44.47 155 ARG A C 1
ATOM 1255 O O . ARG A 1 155 ? 6.249 0.676 -29.091 1.00 44.47 155 ARG A O 1
ATOM 1262 N N . SER A 1 156 ? 4.755 2.062 -28.139 1.00 32.06 156 SER A N 1
ATOM 1263 C CA . SER A 1 156 ? 5.615 3.248 -28.104 1.00 32.06 156 SER A CA 1
ATOM 1264 C C . SER A 1 156 ? 5.761 3.715 -26.659 1.00 32.06 156 SER A C 1
ATOM 1266 O O . SER A 1 156 ? 5.119 4.671 -26.230 1.00 32.06 156 SER A O 1
ATOM 1268 N N . SER A 1 157 ? 6.632 3.055 -25.900 1.00 41.56 157 SER A N 1
ATOM 1269 C CA . SER A 1 157 ? 7.191 3.631 -24.681 1.00 41.56 157 SER A CA 1
ATOM 1270 C C . SER A 1 157 ? 8.118 4.782 -25.082 1.00 41.56 157 SER A C 1
ATOM 1272 O O . SER A 1 157 ? 9.219 4.574 -25.591 1.00 41.56 157 SER A O 1
ATOM 1274 N N . LYS A 1 158 ? 7.664 6.024 -24.884 1.00 33.44 158 LYS A N 1
ATOM 1275 C CA . LYS A 1 158 ? 8.540 7.200 -24.946 1.00 33.44 158 LYS A CA 1
ATOM 1276 C C . LYS A 1 158 ? 9.464 7.158 -23.728 1.00 33.44 158 LYS A C 1
ATOM 1278 O O . LYS A 1 158 ? 9.122 7.663 -22.666 1.00 33.44 158 LYS A O 1
ATOM 1283 N N . VAL A 1 159 ? 10.624 6.526 -23.880 1.00 39.41 159 VAL A N 1
ATOM 1284 C CA . VAL A 1 159 ? 11.725 6.636 -22.918 1.00 39.41 159 VAL A CA 1
ATOM 1285 C C . VAL A 1 159 ? 12.344 8.022 -23.083 1.00 39.41 159 VAL A C 1
ATOM 1287 O O . VAL A 1 159 ? 12.912 8.344 -24.127 1.00 39.41 159 VAL A O 1
ATOM 1290 N N . VAL A 1 160 ? 12.212 8.861 -22.058 1.00 36.88 160 VAL A N 1
ATOM 1291 C CA . VAL A 1 160 ? 12.938 10.129 -21.955 1.00 36.88 160 VAL A CA 1
ATOM 1292 C C . VAL A 1 160 ? 14.381 9.802 -21.562 1.00 36.88 160 VAL A C 1
ATOM 1294 O O . VAL A 1 160 ? 14.670 9.512 -20.406 1.00 36.88 160 VAL A O 1
ATOM 1297 N N . ASN A 1 161 ? 15.295 9.820 -22.533 1.00 32.53 161 ASN A N 1
ATOM 1298 C CA . ASN A 1 161 ? 16.732 9.725 -22.275 1.00 32.53 161 ASN A CA 1
ATOM 1299 C C . ASN A 1 161 ? 17.256 11.076 -21.775 1.00 32.53 161 ASN A C 1
ATOM 1301 O O . ASN A 1 161 ? 17.520 11.979 -22.568 1.00 32.53 161 ASN A O 1
ATOM 1305 N N . ILE A 1 162 ? 17.471 11.200 -20.469 1.00 44.69 162 ILE A N 1
ATOM 1306 C CA . ILE A 1 162 ? 18.333 12.232 -19.891 1.00 44.69 162 ILE A CA 1
ATOM 1307 C C . ILE A 1 162 ? 19.412 11.483 -19.129 1.00 44.69 162 ILE A C 1
ATOM 1309 O O . ILE A 1 162 ? 19.101 10.889 -18.117 1.00 44.69 162 ILE A O 1
ATOM 1313 N N . PHE A 1 163 ? 20.634 11.443 -19.663 1.00 37.25 163 PHE A N 1
ATOM 1314 C CA . PHE A 1 163 ? 21.886 11.713 -18.946 1.00 37.25 163 PHE A CA 1
ATOM 1315 C C . PHE A 1 163 ? 23.041 11.668 -19.954 1.00 37.25 163 PHE A C 1
ATOM 1317 O O . PHE A 1 163 ? 23.365 10.643 -20.553 1.00 37.25 163 PHE A O 1
ATOM 1324 N N . ARG A 1 164 ? 23.641 12.840 -20.172 1.00 34.78 164 ARG A N 1
ATOM 1325 C CA . ARG A 1 164 ? 24.842 13.045 -20.980 1.00 34.78 164 ARG A CA 1
ATOM 1326 C C . ARG A 1 164 ? 26.070 12.910 -20.078 1.00 34.78 164 ARG A C 1
ATOM 1328 O O . ARG A 1 164 ? 26.090 13.414 -18.962 1.00 34.78 164 ARG A O 1
ATOM 1335 N N . ALA A 1 165 ? 27.066 12.222 -20.623 1.00 33.59 165 ALA A N 1
ATOM 1336 C CA . ALA A 1 165 ? 28.321 11.784 -20.030 1.00 33.59 165 ALA A CA 1
ATOM 1337 C C . ALA A 1 165 ? 29.081 12.799 -19.156 1.00 33.59 165 ALA A C 1
ATOM 1339 O O . ALA A 1 165 ? 29.194 13.981 -19.479 1.00 33.59 165 ALA A O 1
ATOM 1340 N N . GLY A 1 166 ? 29.749 12.250 -18.140 1.00 36.00 166 GLY A N 1
ATOM 1341 C CA . GLY A 1 166 ? 30.819 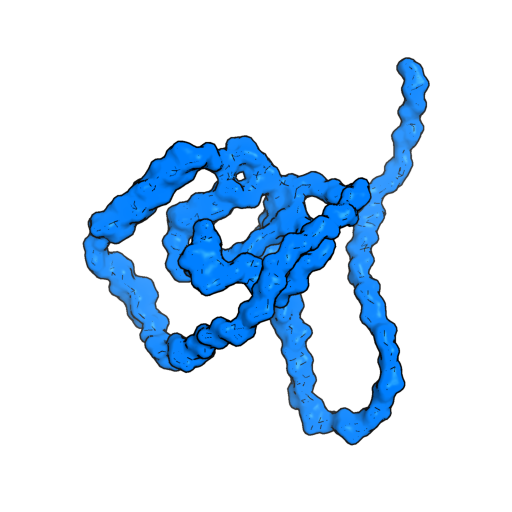12.894 -17.389 1.00 36.00 166 GLY A CA 1
ATOM 1342 C C . GLY A 1 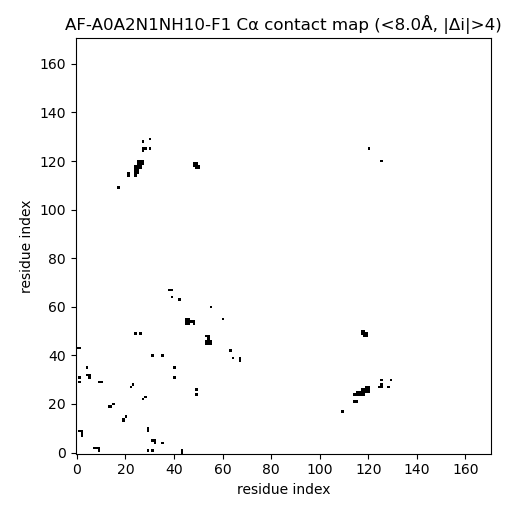166 ? 31.748 11.860 -16.755 1.00 36.00 166 GLY A C 1
ATOM 1343 O O . GLY A 1 166 ? 31.786 11.728 -15.540 1.00 36.00 166 GLY A O 1
ATOM 1344 N N . SER A 1 167 ? 32.492 11.103 -17.567 1.00 46.50 167 SER A N 1
ATOM 1345 C CA . SER A 1 167 ? 33.610 10.289 -17.081 1.00 46.50 167 SER A CA 1
ATOM 1346 C C . SER A 1 167 ? 34.668 11.185 -16.434 1.00 46.50 167 SER A C 1
ATOM 1348 O O . SER A 1 167 ? 35.248 12.027 -17.121 1.00 46.50 167 SER A O 1
ATOM 1350 N N . ARG A 1 168 ? 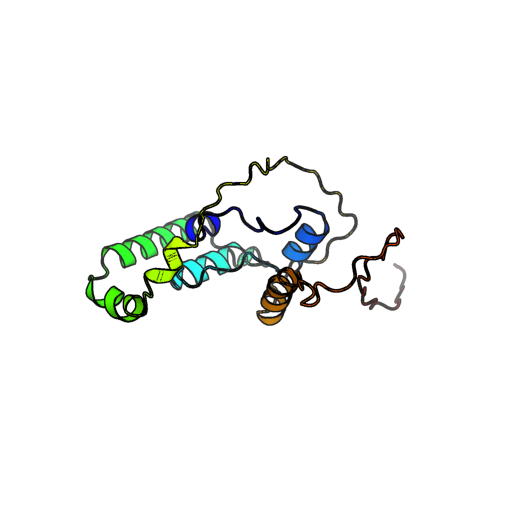35.007 10.956 -15.161 1.00 41.81 168 ARG A N 1
ATOM 1351 C CA . ARG A 1 168 ? 36.351 11.253 -14.647 1.00 41.81 168 ARG A CA 1
ATOM 1352 C C . ARG A 1 168 ? 36.850 10.095 -13.798 1.00 41.81 168 ARG A C 1
ATOM 1354 O O . ARG A 1 168 ? 36.156 9.587 -12.928 1.00 41.81 168 ARG A O 1
ATOM 1361 N N . ARG A 1 169 ? 38.045 9.656 -14.190 1.00 38.75 169 ARG A N 1
ATOM 1362 C CA . ARG A 1 169 ? 38.808 8.528 -13.673 1.00 38.75 169 ARG A CA 1
ATOM 1363 C C . ARG A 1 169 ? 39.218 8.745 -12.219 1.00 38.75 169 ARG A C 1
ATOM 1365 O O . ARG A 1 169 ? 39.511 9.864 -11.814 1.00 38.75 169 ARG A O 1
ATOM 1372 N N . LEU A 1 170 ? 39.299 7.613 -11.532 1.00 36.88 170 LEU A N 1
ATOM 1373 C CA . LEU A 1 170 ? 40.013 7.377 -10.286 1.00 36.88 170 LEU A CA 1
ATOM 1374 C C . LEU A 1 170 ? 41.472 7.855 -10.363 1.00 36.88 170 LEU A C 1
ATOM 1376 O O . LEU A 1 170 ? 42.176 7.540 -11.327 1.00 36.88 170 LEU A O 1
ATOM 1380 N N . SER A 1 171 ? 41.904 8.520 -9.296 1.00 52.59 171 SER A N 1
ATOM 1381 C CA . SER A 1 171 ? 43.244 8.436 -8.705 1.00 52.59 171 SER A CA 1
ATOM 1382 C C . SER A 1 171 ? 43.133 8.805 -7.236 1.00 52.59 171 SER A C 1
ATOM 1384 O O . SER A 1 171 ? 42.568 9.897 -6.993 1.00 52.59 171 SER A O 1
#

Organism: NCBI:txid588596

pLDDT: mean 73.35, std 24.37, range [30.11, 98.38]

Secondary structure (DSSP, 8-state):
-HHHHHSS-TTTTS--SHHHHHHHHTT--PPPPTTS-HHHHHHHHHHT-SSGGGSPPHHHHHHHHHHHHHHHHHS-GGGTHHHHTT--TTSGGG------------------S-PPPP-PPPHHHHHHHHHGGG-----S-------------------------------

Radius of gyration: 22.45 Å; Cα contacts (8 Å, |Δi|>4): 71; chains: 1; bounding box: 74×32×64 Å

Mean predicted aligned error: 15.29 Å

InterPro domains:
  IPR000719 Protein kinase domain [PS50011] (1-70)
  IPR001245 Serine-threonine/tyrosine-protein kinase, catalytic domain [PF07714] (1-64)
  IPR011009 Protein kinase-like domain superfamily [SSF56112] (1-78)

Solvent-accessible surface area (backbone atoms only — not comparable to full-atom values): 11713 Å² total; per-residue (Å²): 110,66,44,74,76,65,76,43,69,79,59,71,92,53,72,98,46,73,66,50,52,50,41,43,36,53,26,50,71,74,83,77,59,87,85,55,54,66,72,57,51,51,51,54,51,34,63,68,43,50,53,72,87,66,30,65,53,73,68,59,44,50,53,52,52,52,49,53,52,51,53,62,74,68,53,64,79,80,68,57,57,82,71,52,76,74,65,68,73,81,58,65,81,69,61,71,80,66,86,78,66,93,70,76,87,70,92,75,91,80,90,74,95,80,78,76,78,59,33,71,47,53,72,66,58,46,50,53,61,62,56,62,74,66,73,70,74,70,73,92,64,95,76,75,96,72,88,79,94,79,80,89,82,80,88,79,81,83,76,82,88,81,84,81,87,80,91,77,81,91,129

Sequence (171 aa):
MWEISSGQPPFINYEHDNDLAVNIINGIRPKIVPETPLEYKDLMKECWDSDPSKRPDAYTLLKKIEKINFDYQNMSDGLFQSESDNLEITKASNLETNYTGSRLFTSKIHNFENLPEPRNATEEEQEEFHNKSNDSSIPDDINDLDGSNKQNGRRSSKVVNIFRAGSRRLS

Foldseek 3Di:
DQCVQVVDDAPLLDDPDPVVVLVVQQAAGGDHDPPDDPLVVVLVVQCSALDPVSHDDPVRSVVSVVVVVVCVVPDPPVVVVVVCVPPPVVCVVPPPVCPVDPPPDDDDDDDDPDHDRGHHDDPVSNVVVVVVSPPPPPPPDPPDPDDDDDDDDDDDDPDDDDDDDDDDDDD